Protein AF-A0A1W1W3B5-F1 (afdb_monomer)

Sequence (59 aa):
MPDAALLAAKVGYAGARFYADASLTNQISTSGIDIGGPGFAPARFPETRVNTTNLSVSV

Solvent-accessible surface area (backbone atoms only — not comparable to full-atom values): 3691 Å² total; per-residue (Å²): 126,84,53,54,49,78,47,78,51,75,52,74,50,82,58,101,87,52,49,37,36,39,38,43,38,38,39,40,43,76,49,61,45,48,75,91,41,100,82,58,53,92,93,54,88,66,61,65,40,56,70,49,79,47,77,51,75,52,105

Foldseek 3Di:
DQQKDKDKDKDWDDDPPDIKIKIKIKIWGNDWDDCPDPPNDPVDPIRHTDIDIDIDIDD

Radius of gyration: 17.69 Å; Cα contacts (8 Å, |Δi|>4): 101; chains: 1; bounding box: 39×24×49 Å

pLDDT: mean 83.51, std 12.44, range [46.81, 96.44]

Nearest PDB structures (foldseek):
  7m30-assembly1_D  TM=4.141E-01  e=3.009E-01  Human betaherpesvirus 5
  7m22-assembly1_D  TM=4.010E-01  e=3.446E-01  Human betaherpesvirus 5
  7exu-assembly1_A-2  TM=3.673E-01  e=1.090E+00  Bifidobacterium longum subsp. longum JCM 1217
  6yfj-assembly1_AA  TM=4.013E-01  e=1.875E+00  Leviviridae sp.
  6q15-assembly1_M  TM=3.447E-01  e=5.934E+00  Salmonella enterica subsp. enterica serovar Typhimurium str. LT2

Secondary structure (DSSP, 8-state):
---EEEEEEEEEEE-SS-EEEEEEEEEEESSSB-TTSTT--TTS-PPBP--EEEEEEE-

Structure (mmCIF, N/CA/C/O backbone):
data_AF-A0A1W1W3B5-F1
#
_entry.id   AF-A0A1W1W3B5-F1
#
loop_
_atom_site.group_PDB
_atom_site.id
_atom_site.type_symbol
_atom_site.label_atom_id
_atom_site.label_alt_id
_atom_site.label_comp_id
_atom_site.label_asym_id
_atom_site.label_entity_id
_atom_site.label_seq_id
_atom_site.pdbx_PDB_ins_code
_atom_site.Cartn_x
_atom_site.Cartn_y
_atom_site.Cartn_z
_atom_site.occupancy
_atom_site.B_iso_or_equiv
_atom_site.auth_seq_id
_atom_site.auth_comp_id
_atom_site.auth_asym_id
_atom_site.auth_atom_id
_atom_site.pdbx_PDB_model_num
ATOM 1 N N . MET A 1 1 ? -10.768 -10.737 15.101 1.00 46.81 1 MET A N 1
ATOM 2 C CA . MET A 1 1 ? -11.399 -10.604 13.773 1.00 46.81 1 MET A CA 1
ATOM 3 C C . MET A 1 1 ? -10.340 -9.965 12.876 1.00 46.81 1 MET A C 1
ATOM 5 O O . MET A 1 1 ? -9.476 -9.301 13.438 1.00 46.81 1 MET A O 1
ATOM 9 N N . PRO A 1 2 ? -10.225 -10.238 11.563 1.00 53.06 2 PRO A N 1
ATOM 10 C CA . PRO A 1 2 ? -9.264 -9.492 10.766 1.00 53.06 2 PRO A CA 1
ATOM 11 C C . PRO A 1 2 ? -9.885 -8.115 10.526 1.00 53.06 2 PRO A C 1
ATOM 13 O O . PRO A 1 2 ? -10.675 -7.925 9.606 1.00 53.06 2 PRO A O 1
ATOM 16 N N . ASP A 1 3 ? -9.557 -7.173 11.400 1.00 70.62 3 ASP A N 1
ATOM 17 C CA . ASP A 1 3 ? -10.151 -5.832 11.452 1.00 70.62 3 ASP A CA 1
ATOM 18 C C . ASP A 1 3 ? -9.576 -4.900 10.363 1.00 70.62 3 ASP A C 1
ATOM 20 O O . ASP A 1 3 ? -9.679 -3.675 10.430 1.00 70.62 3 ASP A O 1
ATOM 24 N N . ALA A 1 4 ? -8.960 -5.488 9.326 1.00 77.31 4 ALA A N 1
ATOM 25 C CA . ALA A 1 4 ? -8.358 -4.790 8.204 1.00 77.31 4 ALA A CA 1
ATOM 26 C C . ALA A 1 4 ? -8.454 -5.582 6.890 1.00 77.31 4 ALA A C 1
ATOM 28 O O . ALA A 1 4 ? -8.239 -6.795 6.850 1.00 77.31 4 ALA A O 1
ATOM 29 N N . ALA A 1 5 ? -8.711 -4.866 5.795 1.00 86.50 5 ALA A N 1
ATOM 30 C CA . ALA A 1 5 ? -8.553 -5.353 4.431 1.00 86.50 5 ALA A CA 1
ATOM 31 C C . ALA A 1 5 ? -7.302 -4.734 3.791 1.00 86.50 5 ALA A C 1
ATOM 33 O O . ALA A 1 5 ? -6.999 -3.553 3.982 1.00 86.50 5 ALA A O 1
ATOM 34 N N . LEU A 1 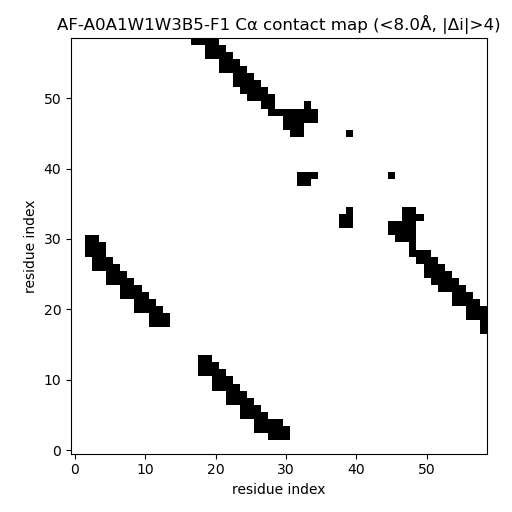6 ? -6.576 -5.552 3.027 1.00 89.50 6 LEU A N 1
ATOM 35 C CA . LEU A 1 6 ? -5.300 -5.198 2.410 1.00 89.50 6 LEU A CA 1
ATOM 36 C C . LEU A 1 6 ? -5.410 -5.272 0.888 1.00 89.50 6 LEU A C 1
ATOM 38 O O . LEU A 1 6 ? -5.922 -6.247 0.340 1.00 89.50 6 LEU A O 1
ATOM 42 N N . LEU A 1 7 ? -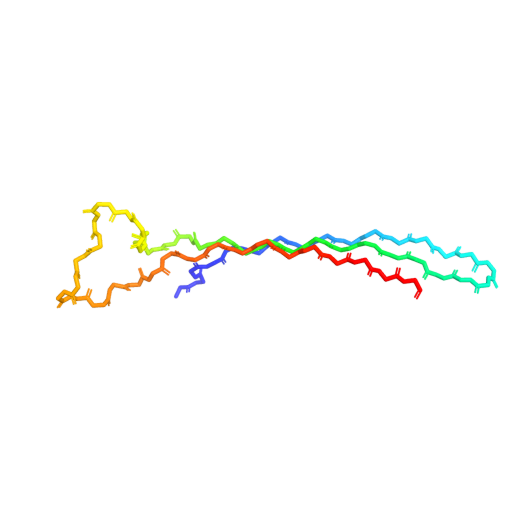4.879 -4.259 0.211 1.00 90.88 7 LEU A N 1
ATOM 43 C CA . LEU A 1 7 ? -4.699 -4.231 -1.234 1.00 90.88 7 LEU A CA 1
ATOM 44 C C . LEU A 1 7 ? -3.248 -3.872 -1.539 1.00 90.88 7 LEU A C 1
ATOM 46 O O . LEU A 1 7 ? -2.761 -2.837 -1.098 1.00 90.88 7 LEU A O 1
ATOM 50 N N . ALA A 1 8 ? -2.563 -4.712 -2.305 1.00 92.94 8 ALA A N 1
ATOM 51 C CA . ALA A 1 8 ? -1.190 -4.473 -2.726 1.00 92.94 8 ALA A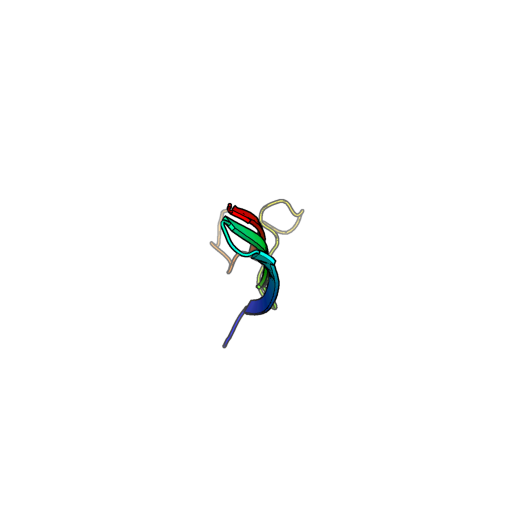 CA 1
ATOM 52 C C . ALA A 1 8 ? -1.073 -4.682 -4.236 1.00 92.94 8 ALA A C 1
ATOM 54 O O . ALA A 1 8 ? -1.565 -5.674 -4.773 1.00 92.94 8 ALA A O 1
ATOM 55 N N . ALA A 1 9 ? -0.421 -3.743 -4.912 1.00 95.44 9 ALA A N 1
ATOM 56 C CA . ALA A 1 9 ? -0.147 -3.795 -6.338 1.00 95.44 9 ALA A CA 1
ATOM 57 C C . ALA A 1 9 ? 1.287 -3.331 -6.605 1.00 95.44 9 ALA A C 1
ATOM 59 O O . ALA A 1 9 ? 1.781 -2.398 -5.972 1.00 95.44 9 ALA A O 1
ATOM 60 N N . LYS A 1 10 ? 1.956 -3.977 -7.561 1.00 95.44 10 LYS A N 1
ATOM 61 C CA . LYS A 1 10 ? 3.307 -3.623 -7.998 1.00 95.44 10 LYS A CA 1
ATOM 62 C C . LY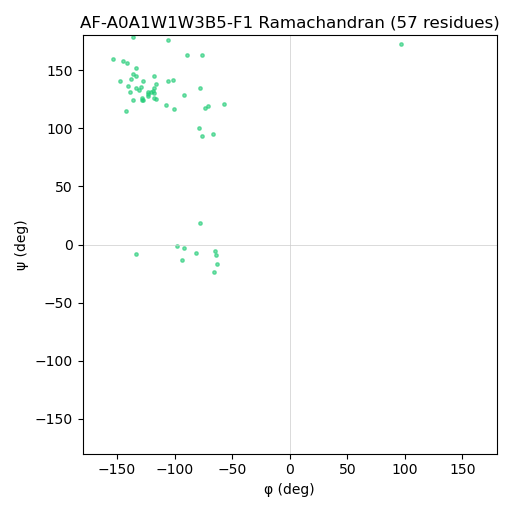S A 1 10 ? 3.403 -3.755 -9.510 1.00 95.44 10 LYS A C 1
ATOM 64 O O . LYS A 1 10 ? 2.930 -4.741 -10.071 1.00 95.44 10 LYS A O 1
ATOM 69 N N . VAL A 1 11 ? 4.032 -2.780 -10.152 1.00 95.75 11 VAL A N 1
ATOM 70 C CA . VAL A 1 11 ? 4.349 -2.806 -11.580 1.00 95.75 11 VAL A CA 1
ATOM 71 C C . VAL A 1 11 ? 5.821 -2.474 -11.762 1.00 95.75 11 VAL A C 1
ATOM 73 O O . VAL A 1 11 ? 6.340 -1.570 -11.113 1.00 95.75 11 VAL A O 1
ATOM 76 N N . GLY A 1 12 ? 6.502 -3.226 -12.622 1.00 94.75 12 GLY A N 1
ATOM 77 C CA . GLY A 1 12 ? 7.927 -3.050 -12.870 1.00 94.75 12 GLY A CA 1
ATOM 78 C C . GLY A 1 12 ? 8.284 -3.231 -14.336 1.00 94.75 12 GLY A C 1
ATOM 79 O O . GLY A 1 12 ? 7.573 -3.900 -15.086 1.00 94.75 12 GLY A O 1
ATOM 80 N N . TYR A 1 13 ? 9.401 -2.627 -14.725 1.00 94.75 13 TYR A N 1
ATOM 81 C CA . TYR A 1 13 ? 9.999 -2.733 -16.046 1.00 94.75 13 TYR A CA 1
ATOM 82 C C . TYR A 1 13 ? 11.472 -3.126 -15.917 1.00 94.75 13 TYR A C 1
ATOM 84 O O . TYR A 1 13 ? 12.243 -2.459 -15.226 1.00 94.75 13 TYR A O 1
ATOM 92 N N . ALA A 1 14 ? 11.862 -4.197 -16.609 1.00 96.19 14 ALA A N 1
ATOM 93 C CA . ALA A 1 14 ? 13.240 -4.671 -16.666 1.00 96.19 14 ALA A CA 1
ATOM 94 C C . ALA A 1 14 ? 13.848 -4.372 -18.044 1.00 96.19 14 ALA A C 1
ATOM 96 O O . ALA A 1 14 ? 13.357 -4.854 -19.065 1.00 96.19 14 ALA A O 1
ATOM 97 N N . GLY A 1 15 ? 14.928 -3.593 -18.068 1.00 93.50 15 GLY A N 1
ATOM 98 C CA . GLY A 1 15 ? 15.774 -3.379 -19.239 1.00 93.50 15 GLY A CA 1
ATOM 99 C C . GLY A 1 15 ? 17.105 -4.125 -19.119 1.00 93.50 15 GLY A C 1
ATOM 100 O O . GLY A 1 15 ? 17.438 -4.687 -18.082 1.00 93.50 15 GLY A O 1
ATOM 101 N N . ALA A 1 16 ? 17.930 -4.079 -20.167 1.00 94.38 16 ALA A N 1
ATOM 102 C CA . ALA A 1 16 ? 19.223 -4.777 -20.185 1.00 94.38 16 ALA A CA 1
ATOM 103 C C . ALA A 1 16 ? 20.238 -4.284 -19.128 1.00 94.38 16 ALA A C 1
ATOM 105 O O . ALA A 1 16 ? 21.245 -4.945 -18.893 1.00 94.38 16 ALA A O 1
ATOM 106 N N . ARG A 1 17 ? 20.022 -3.100 -18.539 1.00 94.81 17 ARG A N 1
ATOM 107 C CA . ARG A 1 17 ? 20.971 -2.436 -17.622 1.00 94.81 17 ARG A CA 1
ATOM 108 C C . ARG A 1 17 ? 20.344 -1.883 -16.347 1.00 94.81 17 ARG A C 1
ATOM 110 O O . ARG A 1 17 ? 21.075 -1.399 -15.493 1.00 94.81 17 ARG A O 1
ATOM 117 N N . PHE A 1 18 ? 19.021 -1.890 -16.244 1.00 93.12 18 PHE A N 1
ATOM 118 C CA . PHE A 1 18 ? 18.316 -1.307 -15.111 1.00 93.12 18 PHE A CA 1
ATOM 119 C C . PHE A 1 18 ? 16.968 -1.989 -14.929 1.00 93.12 18 PHE A C 1
ATOM 121 O O . PHE A 1 18 ? 16.424 -2.583 -15.864 1.00 93.12 18 PHE A O 1
ATOM 128 N N . TYR A 1 19 ? 16.427 -1.862 -13.729 1.00 95.25 19 TYR A N 1
ATOM 129 C CA . TYR A 1 19 ? 15.105 -2.339 -13.384 1.00 95.25 19 TYR A CA 1
ATOM 130 C C . TYR A 1 19 ? 14.423 -1.251 -12.568 1.00 95.25 19 TYR A C 1
ATOM 132 O O . TYR A 1 19 ? 14.956 -0.828 -11.558 1.00 95.25 19 TYR A O 1
ATOM 140 N N . ALA A 1 20 ? 13.256 -0.802 -13.006 1.00 96.12 20 ALA A N 1
ATOM 141 C CA . ALA A 1 20 ? 12.486 0.193 -12.279 1.00 96.12 20 ALA A CA 1
ATOM 142 C C . ALA A 1 20 ? 11.147 -0.399 -11.861 1.00 96.12 20 ALA A C 1
ATOM 144 O O . ALA A 1 20 ? 10.545 -1.172 -12.611 1.00 96.12 20 ALA A O 1
ATOM 145 N N . ASP A 1 21 ? 10.654 -0.013 -10.690 1.00 96.44 21 ASP A N 1
ATOM 146 C CA . ASP A 1 21 ? 9.329 -0.399 -10.235 1.00 96.44 21 ASP A CA 1
ATOM 147 C C . ASP A 1 21 ? 8.614 0.675 -9.433 1.00 96.44 21 ASP A C 1
ATOM 149 O O . ASP A 1 21 ? 9.220 1.583 -8.868 1.00 96.44 21 ASP A O 1
ATOM 153 N N . ALA A 1 22 ? 7.294 0.539 -9.417 1.00 96.31 22 ALA A N 1
ATOM 154 C CA . ALA A 1 22 ? 6.400 1.276 -8.556 1.00 96.31 22 ALA A CA 1
ATOM 155 C C . ALA A 1 22 ? 5.502 0.288 -7.808 1.00 96.31 22 ALA A C 1
ATOM 157 O O . ALA A 1 22 ? 5.023 -0.702 -8.374 1.00 96.31 22 ALA A O 1
ATOM 158 N N . SER A 1 23 ? 5.238 0.571 -6.537 1.00 95.12 23 SER A N 1
ATOM 159 C CA . SER A 1 23 ? 4.332 -0.218 -5.708 1.00 95.12 23 SER A CA 1
ATOM 160 C C . SER A 1 23 ? 3.361 0.663 -4.934 1.00 95.12 23 SER A C 1
ATOM 162 O O . SER A 1 23 ? 3.694 1.769 -4.512 1.00 95.12 23 SER A O 1
ATOM 164 N N . LEU A 1 24 ? 2.144 0.148 -4.774 1.00 95.81 24 LEU A N 1
ATOM 165 C CA . LEU A 1 24 ? 1.052 0.746 -4.025 1.00 95.81 24 LEU A CA 1
ATOM 166 C C . LEU A 1 24 ? 0.531 -0.286 -3.028 1.00 95.81 24 LEU A C 1
ATOM 168 O O . LEU A 1 24 ? 0.076 -1.360 -3.424 1.00 95.81 24 LEU A O 1
ATOM 172 N N . THR A 1 25 ? 0.518 0.077 -1.752 1.00 94.00 25 THR A N 1
ATOM 173 C CA . THR A 1 25 ? -0.079 -0.734 -0.690 1.00 94.00 25 THR A CA 1
ATOM 174 C C . THR A 1 25 ? -1.127 0.090 0.038 1.00 94.00 25 THR A C 1
ATOM 176 O O . THR A 1 25 ? -0.863 1.213 0.457 1.00 94.00 25 THR A O 1
ATOM 179 N N . ASN A 1 26 ? -2.320 -0.467 0.199 1.00 92.62 26 ASN A N 1
ATOM 180 C CA . ASN A 1 26 ? -3.427 0.116 0.935 1.00 92.62 26 ASN A CA 1
ATOM 181 C C . ASN A 1 26 ? -3.871 -0.841 2.034 1.00 92.62 26 ASN A C 1
ATOM 183 O O . ASN A 1 26 ? -4.132 -2.016 1.782 1.00 92.62 26 ASN A O 1
ATOM 187 N N . GLN A 1 27 ? -4.007 -0.310 3.239 1.00 90.56 27 GLN A N 1
ATOM 188 C CA . GLN A 1 27 ? -4.655 -0.966 4.360 1.00 90.56 27 GLN A CA 1
ATOM 189 C C . GLN A 1 27 ? -5.857 -0.124 4.763 1.00 90.56 27 GLN A C 1
ATOM 191 O O . GLN A 1 27 ? -5.718 1.071 5.030 1.00 90.56 27 GLN A O 1
ATOM 196 N N . ILE A 1 28 ? -7.029 -0.744 4.821 1.00 88.25 28 ILE A N 1
ATOM 197 C CA . ILE A 1 28 ? -8.246 -0.119 5.334 1.00 88.25 28 ILE A CA 1
ATOM 198 C C . ILE A 1 28 ? -8.723 -0.905 6.547 1.00 88.25 28 ILE A C 1
ATOM 200 O O . ILE A 1 28 ? -8.789 -2.130 6.491 1.00 88.25 28 ILE A O 1
ATOM 204 N N . SER A 1 29 ? -9.049 -0.214 7.636 1.00 84.81 29 SER A N 1
ATOM 205 C CA . SER A 1 29 ? -9.679 -0.860 8.790 1.00 84.81 29 SER A CA 1
ATOM 206 C C . SER A 1 29 ? -11.166 -1.094 8.498 1.00 84.81 29 SER A C 1
ATOM 208 O O . SER A 1 29 ? -11.840 -0.208 7.964 1.00 84.81 29 SER A O 1
ATOM 210 N N . THR A 1 30 ? -11.675 -2.285 8.806 1.00 81.75 30 THR A N 1
ATOM 211 C CA . THR A 1 30 ? -13.076 -2.686 8.554 1.00 81.75 30 THR A CA 1
ATOM 212 C C . THR A 1 30 ? -13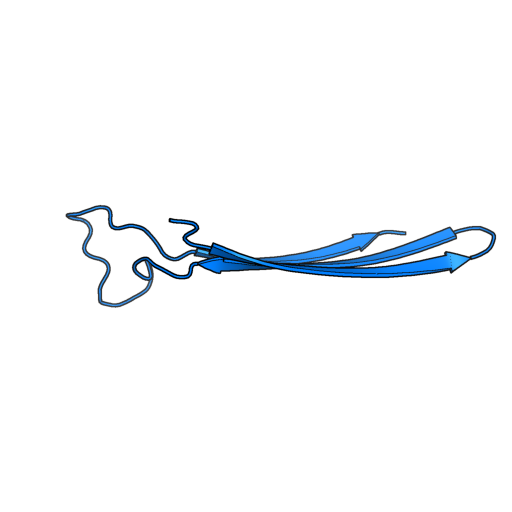.989 -2.443 9.760 1.00 81.75 30 THR A C 1
ATOM 214 O O . THR A 1 30 ? -15.212 -2.439 9.609 1.00 81.75 30 THR A O 1
ATOM 217 N N . SER A 1 31 ? -13.404 -2.178 10.928 1.00 78.31 31 SER A N 1
ATOM 218 C CA . SER A 1 31 ? -14.059 -1.845 12.197 1.00 78.31 31 SER A CA 1
ATOM 219 C C . SER A 1 31 ? -13.357 -0.671 12.898 1.00 78.31 31 SER A C 1
ATOM 221 O O . SER A 1 31 ? -12.386 -0.103 12.391 1.00 78.31 31 SER A O 1
ATOM 223 N N . GLY A 1 32 ? -13.898 -0.260 14.048 1.00 77.88 32 GLY A N 1
ATOM 224 C CA . GLY A 1 32 ? -13.350 0.808 14.882 1.00 77.88 32 GLY A CA 1
ATOM 225 C C . GLY A 1 32 ? -13.987 2.188 14.681 1.00 77.88 32 GLY A C 1
ATOM 226 O O . GLY A 1 32 ? -14.822 2.414 13.803 1.00 77.88 32 GLY A O 1
ATOM 227 N N . ILE A 1 33 ? -13.594 3.122 15.545 1.00 74.56 33 ILE A N 1
ATOM 228 C CA . ILE A 1 33 ? -14.046 4.517 15.574 1.00 74.56 33 ILE A CA 1
ATOM 229 C C . ILE A 1 33 ? -12.980 5.410 14.939 1.00 74.56 33 ILE A C 1
ATOM 231 O O . ILE A 1 33 ? -11.782 5.207 15.125 1.00 74.56 33 ILE A O 1
ATOM 235 N N . ASP A 1 34 ? -13.421 6.418 14.192 1.00 74.12 34 ASP A N 1
ATOM 236 C CA . ASP A 1 34 ? -12.534 7.454 13.670 1.00 74.12 34 ASP A CA 1
ATOM 237 C C . ASP A 1 34 ? -12.045 8.370 14.801 1.00 74.12 34 ASP A C 1
ATOM 239 O O . ASP A 1 34 ? -12.853 9.035 15.454 1.00 74.12 34 ASP A O 1
ATOM 243 N N . ILE A 1 35 ? -10.729 8.425 15.016 1.00 74.50 35 ILE A N 1
ATOM 244 C CA . ILE A 1 35 ? -10.112 9.249 16.066 1.00 74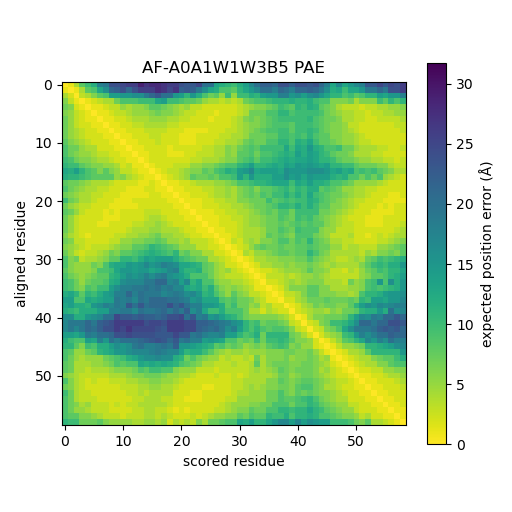.50 35 ILE A CA 1
ATOM 245 C C . ILE A 1 35 ? -10.284 10.755 15.832 1.00 74.50 35 ILE A C 1
ATOM 247 O O . ILE A 1 35 ? -10.255 11.525 16.786 1.00 74.50 35 ILE A O 1
ATOM 251 N N . GLY A 1 36 ? -10.488 11.180 14.580 1.00 77.94 36 GLY A N 1
ATOM 252 C CA . GLY A 1 36 ? -10.777 12.574 14.233 1.00 77.94 36 GLY A CA 1
ATOM 253 C C . GLY A 1 36 ? -12.271 12.906 14.185 1.00 77.94 36 GLY A C 1
ATOM 254 O O . GLY A 1 36 ? -12.634 14.050 13.914 1.00 77.94 36 GLY A O 1
ATOM 255 N N . GLY A 1 37 ? -13.146 11.919 14.398 1.00 73.69 37 GLY A N 1
ATOM 256 C CA . GLY A 1 37 ? -14.591 12.063 14.256 1.00 73.69 37 GLY A CA 1
ATOM 257 C C . GLY A 1 37 ? -15.304 12.516 15.538 1.00 73.69 37 GLY A C 1
ATOM 258 O O . GLY A 1 37 ? -14.789 12.349 16.644 1.00 73.69 37 GLY A O 1
ATOM 259 N N . PRO A 1 38 ? -16.554 13.005 15.426 1.00 71.06 38 PRO A N 1
ATOM 260 C CA . PRO A 1 38 ? -17.340 13.505 16.562 1.00 71.06 38 PRO A CA 1
ATOM 261 C C . PRO A 1 38 ? -17.704 12.432 17.612 1.00 71.06 38 PRO A C 1
ATOM 263 O O . PRO A 1 38 ? -18.290 12.761 18.639 1.00 71.06 38 PRO A O 1
ATOM 266 N N . GLY A 1 39 ? -17.384 11.155 17.363 1.00 68.50 39 GLY A N 1
ATOM 267 C CA . GLY A 1 39 ? -17.637 10.024 18.264 1.00 68.50 39 GLY A CA 1
ATOM 268 C C . GLY A 1 39 ? -16.444 9.592 19.127 1.00 68.50 39 GLY A C 1
ATOM 269 O O . GLY A 1 39 ? -16.588 8.653 19.910 1.00 68.50 39 GLY A O 1
ATOM 270 N N . PHE A 1 40 ? -15.272 10.229 19.002 1.00 72.69 40 PHE A N 1
ATOM 271 C CA . PHE A 1 40 ? -14.093 9.881 19.800 1.00 72.69 40 PHE A CA 1
ATOM 272 C C . PHE A 1 40 ? -14.186 10.482 21.214 1.00 72.69 40 PHE A C 1
ATOM 274 O O . PHE A 1 40 ? -13.927 11.666 21.425 1.00 72.69 40 PHE A O 1
ATOM 281 N N . ALA A 1 41 ? -14.575 9.664 22.199 1.00 70.44 41 ALA A N 1
ATOM 282 C CA . ALA A 1 41 ? -14.645 10.061 23.606 1.00 70.44 41 ALA A CA 1
ATOM 283 C C . ALA A 1 41 ? -13.405 9.556 24.380 1.00 70.44 41 ALA A C 1
ATOM 285 O O . ALA A 1 41 ? -13.251 8.345 24.542 1.00 70.44 41 ALA A O 1
ATOM 286 N N . PRO A 1 42 ? -12.553 10.439 24.937 1.00 62.78 42 PRO A N 1
ATOM 287 C CA . PRO A 1 42 ? -11.277 10.057 25.563 1.00 62.78 42 PRO A CA 1
ATOM 288 C C . PRO A 1 42 ? -11.387 9.168 26.819 1.00 62.78 42 PRO A C 1
ATOM 290 O O . PRO A 1 42 ? -10.380 8.659 27.297 1.00 62.78 42 PRO A O 1
ATOM 293 N N . ALA A 1 43 ? -12.592 8.952 27.360 1.00 61.66 43 ALA A N 1
ATOM 294 C CA . ALA A 1 43 ? -12.819 8.150 28.568 1.00 61.66 43 ALA A CA 1
ATOM 295 C C . ALA A 1 43 ? -12.871 6.626 28.327 1.00 61.66 43 ALA A C 1
ATOM 297 O O . ALA A 1 43 ? -12.939 5.852 29.282 1.00 61.66 43 ALA A O 1
ATOM 298 N N . ARG A 1 44 ? -12.862 6.172 27.069 1.00 59.31 44 ARG A N 1
ATOM 299 C CA . ARG A 1 44 ? -12.771 4.757 26.687 1.00 59.31 44 ARG A CA 1
ATOM 300 C C . ARG A 1 44 ? -11.899 4.703 25.448 1.00 59.31 44 ARG A C 1
ATOM 302 O O . ARG A 1 44 ? -12.328 5.257 24.454 1.00 59.31 44 ARG A O 1
ATOM 309 N N . PHE A 1 45 ? -10.715 4.092 25.495 1.00 65.44 45 PHE A N 1
ATOM 310 C CA . PHE A 1 45 ? -9.877 3.875 24.307 1.00 65.44 45 PHE A CA 1
ATOM 311 C C . PHE A 1 45 ? -10.594 2.884 23.380 1.00 65.44 45 PHE A C 1
ATOM 313 O O . PHE A 1 45 ? -10.524 1.679 23.636 1.00 65.44 45 PHE A O 1
ATOM 320 N N . PRO A 1 46 ? -11.356 3.342 22.373 1.00 70.44 46 PRO A N 1
ATOM 321 C CA . PRO A 1 46 ? -12.065 2.439 21.491 1.00 70.44 46 PRO A CA 1
ATOM 322 C C . PRO A 1 46 ? -11.049 1.843 20.515 1.00 70.44 46 PRO A C 1
ATOM 324 O O . PRO A 1 46 ? -9.960 2.386 20.326 1.00 70.44 46 PRO A O 1
ATOM 327 N N . GLU A 1 47 ? -11.405 0.744 19.860 1.00 72.94 47 GLU A N 1
ATOM 328 C CA . GLU A 1 47 ? -10.661 0.308 18.682 1.00 72.94 47 GLU A CA 1
ATOM 329 C C . GLU A 1 47 ? -10.671 1.447 17.651 1.00 72.94 47 GLU A C 1
ATOM 331 O O . GLU A 1 47 ? -11.738 1.923 17.255 1.00 72.94 47 GLU A O 1
ATOM 336 N N . THR A 1 48 ? -9.491 1.932 17.269 1.00 74.81 48 THR A N 1
ATOM 337 C CA . THR A 1 48 ? -9.353 3.077 16.366 1.00 74.81 48 THR A CA 1
ATOM 338 C C . THR A 1 48 ? -9.260 2.598 14.927 1.00 74.81 48 THR A C 1
ATOM 340 O O . THR A 1 48 ? -8.403 1.781 14.594 1.00 74.81 48 THR A O 1
ATOM 343 N N . ARG A 1 49 ? -10.091 3.164 14.050 1.00 79.62 49 ARG A N 1
ATOM 344 C CA . ARG A 1 49 ? -10.039 2.914 12.610 1.00 79.62 49 ARG A CA 1
ATOM 345 C C . ARG A 1 49 ? -8.833 3.635 12.005 1.00 79.62 49 ARG A C 1
ATOM 347 O O . ARG A 1 49 ? -8.783 4.864 12.030 1.00 79.62 49 ARG A O 1
ATOM 354 N N . VAL A 1 50 ? -7.889 2.888 11.428 1.00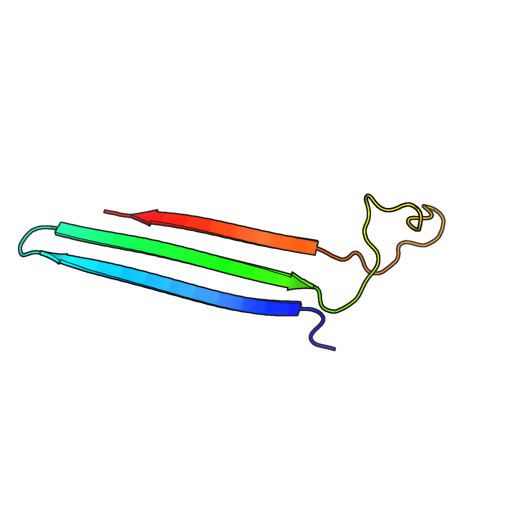 79.44 50 VAL A N 1
ATOM 355 C CA . VAL A 1 50 ? -6.702 3.448 10.757 1.00 79.44 50 VAL A CA 1
ATOM 356 C C . VAL A 1 50 ? -6.627 2.971 9.311 1.00 79.44 50 VAL A C 1
ATOM 358 O O . VAL A 1 50 ? -6.654 1.771 9.027 1.00 79.44 50 VAL A O 1
ATOM 361 N N . ASN A 1 51 ? -6.489 3.922 8.390 1.00 86.94 51 ASN A N 1
ATOM 362 C CA . ASN A 1 51 ? -6.298 3.651 6.972 1.00 86.94 51 ASN A CA 1
ATOM 363 C C . ASN A 1 51 ? -4.922 4.171 6.556 1.00 86.94 51 ASN A C 1
ATOM 365 O O . ASN A 1 51 ? -4.500 5.247 6.979 1.00 86.94 51 ASN A O 1
ATOM 369 N N . THR A 1 52 ? -4.200 3.409 5.742 1.00 87.69 52 THR A N 1
ATOM 370 C CA . THR A 1 52 ? -2.852 3.773 5.300 1.00 87.69 52 THR A CA 1
ATOM 371 C C . THR A 1 52 ? -2.682 3.454 3.831 1.00 87.69 52 THR A C 1
ATOM 373 O O . THR A 1 52 ? -2.961 2.339 3.395 1.00 87.69 52 THR A O 1
ATOM 376 N N . THR A 1 53 ? -2.172 4.431 3.090 1.00 92.69 53 THR A N 1
ATOM 377 C CA . THR A 1 53 ? -1.743 4.279 1.704 1.00 92.69 53 THR A CA 1
ATOM 378 C C . THR A 1 53 ? -0.247 4.532 1.650 1.00 92.69 53 THR A C 1
ATOM 380 O O . THR A 1 53 ? 0.228 5.574 2.096 1.00 92.69 53 THR A O 1
ATOM 383 N N . ASN A 1 54 ? 0.497 3.574 1.115 1.00 93.50 54 ASN A N 1
ATOM 384 C CA . ASN A 1 54 ? 1.925 3.685 0.887 1.00 93.50 54 ASN A CA 1
ATOM 385 C C . ASN A 1 54 ? 2.194 3.584 -0.615 1.00 93.50 54 ASN A C 1
ATOM 387 O O . ASN A 1 54 ? 1.689 2.676 -1.278 1.00 93.50 54 ASN A O 1
ATOM 391 N N . LEU A 1 55 ? 2.976 4.529 -1.126 1.00 94.44 55 LEU A N 1
ATOM 392 C CA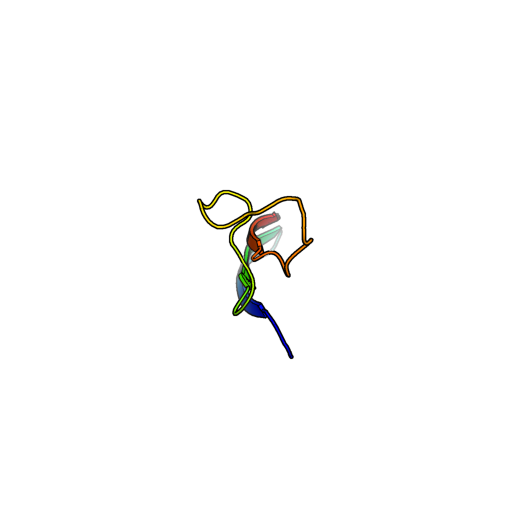 . LEU A 1 55 ? 3.449 4.568 -2.499 1.00 94.44 55 LEU A CA 1
ATOM 393 C C . LEU A 1 55 ? 4.977 4.541 -2.474 1.00 94.44 55 LEU A C 1
ATOM 395 O O . LEU A 1 55 ? 5.599 5.330 -1.764 1.00 94.44 55 LEU A O 1
ATOM 399 N N . SER A 1 56 ? 5.575 3.664 -3.274 1.00 94.75 56 SER A N 1
ATOM 400 C CA . SER A 1 56 ? 7.026 3.536 -3.385 1.00 94.75 56 SER A CA 1
ATOM 401 C C . SER A 1 56 ? 7.453 3.409 -4.844 1.00 94.75 56 SER A C 1
ATOM 403 O O . SER A 1 56 ? 6.723 2.850 -5.664 1.00 94.75 56 SER A O 1
ATOM 405 N N . VAL A 1 57 ? 8.633 3.945 -5.158 1.00 93.94 57 VAL A N 1
ATOM 406 C CA . VAL A 1 57 ? 9.282 3.873 -6.471 1.00 93.94 57 VAL A CA 1
ATOM 407 C C . VAL A 1 57 ? 10.749 3.494 -6.259 1.00 93.94 57 VAL A C 1
ATOM 409 O O . VAL A 1 57 ? 11.404 4.070 -5.390 1.00 93.94 57 VAL A O 1
ATOM 412 N N . SER A 1 58 ? 11.258 2.546 -7.048 1.00 93.44 58 SER A N 1
ATOM 413 C CA . SE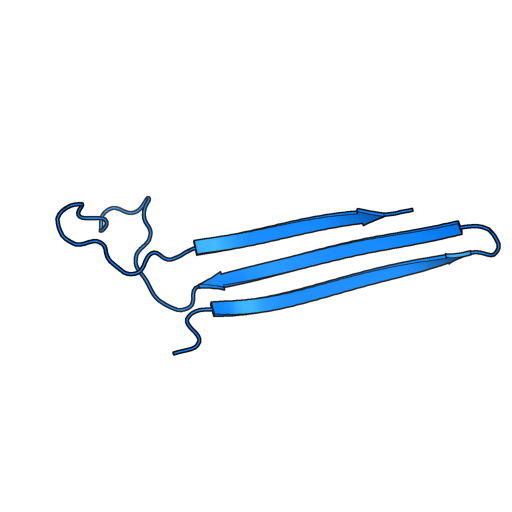R A 1 58 ? 12.655 2.082 -7.028 1.00 93.44 58 SER A CA 1
ATOM 414 C C . SER A 1 58 ? 13.222 1.981 -8.446 1.00 93.44 58 SER A C 1
ATOM 416 O O . SER A 1 58 ? 12.467 1.747 -9.390 1.00 93.44 58 SER A O 1
ATOM 418 N N . VAL A 1 59 ? 14.544 2.138 -8.591 1.00 86.75 59 VAL A N 1
ATOM 419 C CA . VAL A 1 59 ? 15.328 2.015 -9.842 1.00 86.75 59 VAL A CA 1
ATOM 420 C C . VAL A 1 59 ? 16.621 1.245 -9.575 1.00 86.75 59 VAL A C 1
ATOM 422 O O . VAL A 1 59 ? 17.092 1.332 -8.420 1.00 86.75 59 VAL A O 1
#

Organism: NCBI:txid645990

Mean predicted aligned error: 7.47 Å